Protein AF-A0A834X9W6-F1 (afdb_monomer_lite)

Sequence (59 aa):
MQAANYLNIKSLLDLTCKTVADMIRGKMPEEIRKTFNLKNDFTPEEEAEIRLQNQWAFQ

pLDDT: mean 87.11, std 6.16, range [58.62, 93.75]

Foldseek 3Di:
DVVCVVVVVVVVVVVVVVVVVVVVPPDDPVVNCVVVVHDPPDDPVRVVVVCVVCVVVVD

InterPro domains:
  IPR011333 SKP1/BTB/POZ domain superfamily [G3DSA:3.30.710.10] (1-59)
  IPR016072 SKP1 component, dimerisation [PF01466] (10-57)
  IPR016897 S-phase kinase-associated protein 1 [PTHR11165] (1-52)
  IPR036296 SKP1-like, dimerisation domain superfamily [SSF81382] (2-57)

Secondary structure (DSSP, 8-state):
-HHHHHTT-HHHHHHHHHHHHHHHTT--HHHHHHHTT----S-HHHHHHHHHHTGGGG-

Organism: NCBI:txid362788

Radius of gyration: 15.19 Å; chains: 1; bounding box: 38×20×36 Å

Structure (mmCIF, N/CA/C/O backbone):
data_AF-A0A834X9W6-F1
#
_entry.id   AF-A0A834X9W6-F1
#
loop_
_atom_site.group_PDB
_atom_site.id
_atom_site.type_symbol
_atom_site.label_atom_id
_atom_site.label_alt_id
_atom_site.label_comp_id
_atom_site.label_asym_id
_atom_site.label_entity_id
_atom_site.label_seq_id
_atom_site.pdbx_PDB_ins_code
_atom_site.Cartn_x
_atom_site.Cartn_y
_atom_site.Cartn_z
_atom_site.occupancy
_atom_site.B_iso_or_equiv
_atom_site.auth_seq_id
_atom_site.auth_comp_id
_atom_site.auth_asym_id
_atom_site.auth_atom_id
_atom_site.pdbx_PDB_model_num
ATOM 1 N N . MET A 1 1 ? 11.587 -5.840 -6.040 1.00 76.62 1 MET A N 1
ATOM 2 C CA . MET A 1 1 ? 11.611 -4.374 -6.251 1.00 76.62 1 MET A CA 1
ATOM 3 C C . MET A 1 1 ? 13.006 -3.786 -6.062 1.00 76.62 1 MET A C 1
ATOM 5 O O . MET A 1 1 ? 13.490 -3.145 -6.982 1.00 76.62 1 MET A O 1
ATOM 9 N N . GLN A 1 2 ? 13.687 -4.041 -4.933 1.00 83.50 2 GLN A N 1
ATOM 10 C CA . GLN A 1 2 ? 15.005 -3.449 -4.633 1.00 83.50 2 GLN A CA 1
ATOM 11 C C . GLN A 1 2 ? 16.070 -3.686 -5.718 1.00 83.50 2 GLN A C 1
ATOM 13 O O . GLN A 1 2 ? 16.746 -2.740 -6.101 1.00 83.50 2 GLN A O 1
ATOM 18 N N . ALA A 1 3 ? 16.158 -4.896 -6.283 1.00 87.12 3 ALA A N 1
ATOM 19 C CA . ALA A 1 3 ? 17.078 -5.184 -7.390 1.00 87.12 3 ALA A CA 1
ATOM 20 C C . ALA A 1 3 ? 16.772 -4.359 -8.656 1.00 87.12 3 ALA A C 1
ATOM 22 O O . ALA A 1 3 ? 17.681 -3.820 -9.274 1.00 87.12 3 ALA A O 1
ATOM 23 N N . ALA A 1 4 ? 15.493 -4.206 -9.015 1.00 87.38 4 ALA A N 1
ATOM 24 C CA . ALA A 1 4 ? 15.077 -3.414 -10.175 1.00 87.38 4 ALA A CA 1
ATOM 25 C C . ALA A 1 4 ? 15.372 -1.918 -9.990 1.00 87.38 4 ALA A C 1
ATOM 27 O O . ALA A 1 4 ? 15.820 -1.263 -10.927 1.00 87.38 4 ALA A O 1
ATOM 28 N N . ASN A 1 5 ? 15.165 -1.407 -8.771 1.00 85.75 5 ASN A N 1
ATOM 29 C CA . ASN A 1 5 ? 15.496 -0.032 -8.402 1.00 85.75 5 ASN A CA 1
ATOM 30 C C . ASN A 1 5 ? 17.013 0.209 -8.414 1.00 85.75 5 ASN A C 1
ATOM 32 O O . ASN A 1 5 ? 17.477 1.184 -8.991 1.00 85.75 5 ASN A O 1
ATOM 36 N N . TYR A 1 6 ? 17.792 -0.705 -7.829 1.00 89.69 6 TYR A N 1
ATOM 37 C CA . TYR A 1 6 ? 19.253 -0.617 -7.786 1.00 89.69 6 TYR A CA 1
ATOM 38 C C . TYR A 1 6 ? 19.887 -0.657 -9.184 1.00 89.69 6 TYR A C 1
ATOM 40 O O . TYR A 1 6 ? 20.794 0.113 -9.475 1.00 89.69 6 TYR A O 1
ATOM 48 N N . LEU A 1 7 ? 19.368 -1.510 -10.072 1.00 91.44 7 LEU A N 1
ATOM 49 C CA . LEU A 1 7 ? 19.809 -1.606 -11.468 1.00 91.44 7 LEU A CA 1
ATOM 50 C C . LEU A 1 7 ? 19.197 -0.518 -12.374 1.00 91.44 7 LEU A C 1
ATOM 52 O O . LEU A 1 7 ? 19.468 -0.503 -13.572 1.00 91.44 7 LEU A O 1
ATOM 56 N N . ASN A 1 8 ? 18.365 0.371 -11.818 1.00 89.44 8 ASN A N 1
ATOM 57 C CA . ASN A 1 8 ? 17.649 1.442 -12.515 1.00 89.44 8 ASN A CA 1
ATOM 58 C C . ASN A 1 8 ? 16.860 0.972 -13.758 1.00 89.44 8 ASN A C 1
ATOM 60 O O . ASN A 1 8 ? 16.780 1.659 -14.778 1.00 89.44 8 ASN A O 1
ATOM 64 N N . ILE A 1 9 ? 16.260 -0.221 -13.686 1.00 93.50 9 ILE A N 1
ATOM 65 C CA . ILE A 1 9 ? 15.451 -0.779 -14.775 1.00 93.50 9 ILE A CA 1
ATOM 66 C C . ILE A 1 9 ? 13.998 -0.366 -14.552 1.00 93.50 9 ILE A C 1
ATOM 68 O O . ILE A 1 9 ? 13.230 -1.063 -13.885 1.00 93.50 9 ILE A O 1
ATOM 72 N N . LYS A 1 10 ? 13.617 0.776 -15.131 1.00 90.00 10 LYS A N 1
ATOM 73 C CA . LYS A 1 10 ? 12.298 1.393 -14.928 1.00 90.00 10 LYS A CA 1
ATOM 74 C C . LYS A 1 10 ? 11.128 0.454 -15.247 1.00 90.00 10 LYS A C 1
ATOM 76 O O . LYS A 1 10 ? 10.220 0.330 -14.440 1.00 90.00 10 LYS A O 1
ATOM 81 N N . SER A 1 11 ? 11.181 -0.273 -16.363 1.00 92.81 11 SER A N 1
ATOM 82 C CA . SER A 1 11 ? 10.114 -1.209 -16.753 1.00 92.81 11 SER A CA 1
ATOM 83 C C . SER A 1 11 ? 9.928 -2.359 -15.758 1.00 92.81 11 SER A C 1
ATOM 85 O O . SER A 1 11 ? 8.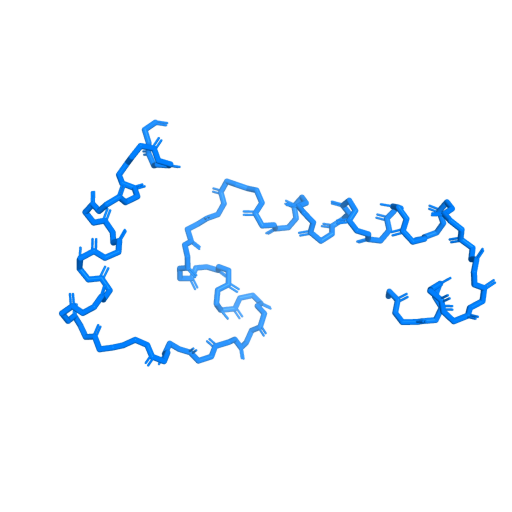801 -2.768 -15.482 1.00 92.81 11 SER A O 1
ATOM 87 N N . LEU A 1 12 ? 11.024 -2.868 -15.191 1.00 90.38 12 LEU A N 1
ATOM 88 C CA . LEU A 1 12 ? 10.983 -3.924 -14.184 1.00 90.38 12 LEU A CA 1
ATOM 89 C C . LEU A 1 12 ? 10.485 -3.380 -12.842 1.00 90.38 12 LEU A C 1
ATOM 91 O O . LEU A 1 12 ? 9.715 -4.052 -12.158 1.00 90.38 12 LEU A O 1
ATOM 95 N N . LEU A 1 13 ? 10.886 -2.159 -12.479 1.00 92.19 13 LEU A N 1
ATOM 96 C CA . LEU A 1 13 ? 10.358 -1.477 -11.304 1.00 92.19 13 LEU A CA 1
ATOM 97 C C . LEU A 1 13 ? 8.842 -1.298 -11.433 1.00 92.19 13 LEU A C 1
ATOM 99 O O . LEU A 1 13 ? 8.120 -1.797 -10.575 1.00 92.19 13 LEU A O 1
ATOM 103 N N . ASP A 1 14 ? 8.374 -0.712 -12.535 1.00 91.69 14 ASP A N 1
ATOM 104 C CA . ASP A 1 14 ? 6.956 -0.468 -12.816 1.00 91.69 14 ASP A CA 1
ATOM 105 C C . ASP A 1 14 ? 6.138 -1.766 -12.787 1.00 91.69 14 ASP A C 1
ATOM 107 O O . ASP A 1 14 ? 5.083 -1.823 -12.151 1.00 91.69 14 ASP A O 1
ATOM 111 N N . LEU A 1 15 ? 6.646 -2.840 -13.405 1.00 92.94 15 LEU A N 1
ATOM 112 C CA . LEU A 1 15 ? 5.994 -4.149 -13.380 1.00 92.94 15 LEU A CA 1
ATOM 113 C C . LEU A 1 15 ? 5.884 -4.693 -11.952 1.00 92.94 15 LEU A C 1
ATOM 115 O O . LEU A 1 15 ? 4.810 -5.121 -11.535 1.00 92.94 15 LEU A O 1
ATOM 119 N N . THR A 1 16 ? 6.974 -4.650 -11.182 1.00 91.44 16 THR A N 1
ATOM 120 C CA . THR A 1 16 ? 6.952 -5.143 -9.798 1.00 91.44 16 THR A CA 1
ATOM 121 C C . THR A 1 16 ? 6.070 -4.286 -8.884 1.00 91.44 16 THR A C 1
ATOM 123 O O . THR A 1 16 ? 5.362 -4.849 -8.052 1.00 91.44 16 THR A O 1
ATOM 126 N N . CYS A 1 17 ? 6.035 -2.960 -9.071 1.00 92.50 17 CYS A N 1
ATOM 127 C CA . CYS A 1 17 ? 5.110 -2.054 -8.386 1.00 92.50 17 CYS A CA 1
ATOM 128 C C . CYS A 1 17 ? 3.654 -2.404 -8.703 1.00 92.50 17 CYS A C 1
ATOM 130 O O . CYS A 1 17 ? 2.828 -2.486 -7.796 1.00 92.50 17 CYS A O 1
ATOM 132 N N . LYS A 1 18 ? 3.342 -2.639 -9.983 1.00 93.75 18 LYS A N 1
ATOM 133 C CA . LYS A 1 18 ? 1.990 -2.979 -10.428 1.00 93.75 18 LYS A CA 1
ATOM 134 C C . LYS A 1 18 ? 1.508 -4.284 -9.807 1.00 93.75 18 LYS A C 1
ATOM 136 O O . LYS A 1 18 ? 0.411 -4.310 -9.266 1.00 93.75 18 LYS A O 1
ATOM 141 N N . THR A 1 19 ? 2.336 -5.328 -9.805 1.00 92.50 19 THR A N 1
ATOM 142 C CA . THR A 1 19 ? 1.973 -6.608 -9.183 1.00 92.50 19 THR A CA 1
ATOM 143 C C . THR A 1 19 ? 1.669 -6.447 -7.694 1.00 92.50 19 THR A C 1
ATOM 145 O O . THR A 1 19 ? 0.675 -6.981 -7.213 1.00 92.50 19 THR A O 1
ATOM 148 N N . VAL A 1 20 ? 2.474 -5.669 -6.961 1.00 92.06 20 VAL A N 1
ATOM 149 C CA . VAL A 1 20 ? 2.214 -5.384 -5.539 1.00 92.06 20 VAL A CA 1
ATOM 150 C C . VAL A 1 20 ? 0.920 -4.583 -5.360 1.00 92.06 20 VAL A C 1
ATOM 152 O O . VAL A 1 20 ? 0.125 -4.903 -4.480 1.00 92.06 20 VAL A O 1
ATOM 155 N N . ALA A 1 21 ? 0.664 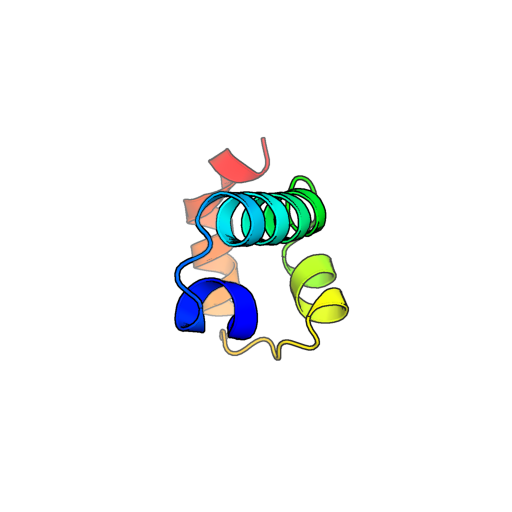-3.587 -6.211 1.00 91.75 21 ALA A N 1
ATOM 156 C CA . ALA A 1 21 ? -0.579 -2.821 -6.179 1.00 91.75 21 ALA A CA 1
ATOM 157 C C . ALA A 1 21 ? -1.808 -3.703 -6.463 1.00 91.75 21 ALA A C 1
ATOM 159 O O . ALA A 1 21 ? -2.822 -3.581 -5.778 1.00 91.75 21 ALA A O 1
ATOM 160 N N . ASP A 1 22 ? -1.709 -4.629 -7.417 1.00 92.62 22 ASP A N 1
ATOM 161 C CA . ASP A 1 22 ? -2.771 -5.584 -7.738 1.00 92.62 22 ASP A CA 1
ATOM 162 C C . ASP A 1 22 ? -3.005 -6.585 -6.589 1.00 92.62 22 ASP A C 1
ATOM 164 O O . ASP A 1 22 ? -4.137 -7.001 -6.361 1.00 92.62 22 ASP A O 1
ATOM 168 N N . MET A 1 23 ? -1.975 -6.917 -5.799 1.00 89.31 23 MET A N 1
ATOM 169 C CA . MET A 1 23 ? -2.125 -7.740 -4.588 1.00 89.31 23 MET A CA 1
ATOM 170 C C . MET A 1 23 ? -2.862 -7.029 -3.444 1.00 89.31 23 MET A C 1
ATOM 172 O O . MET A 1 23 ? -3.359 -7.718 -2.549 1.00 89.31 23 MET A O 1
ATOM 176 N N . ILE A 1 24 ? -2.890 -5.693 -3.450 1.00 90.44 24 ILE A N 1
ATOM 177 C CA . ILE A 1 24 ? -3.515 -4.840 -2.426 1.00 90.44 24 ILE A CA 1
ATOM 178 C C . ILE A 1 24 ? -4.921 -4.405 -2.859 1.00 90.44 24 ILE A C 1
ATOM 180 O O . ILE A 1 24 ? -5.820 -4.294 -2.027 1.00 90.44 24 ILE A O 1
ATOM 184 N N . ARG A 1 25 ? -5.125 -4.161 -4.158 1.00 87.44 25 ARG A N 1
ATOM 185 C CA . ARG A 1 25 ? -6.383 -3.646 -4.705 1.00 87.44 25 ARG A CA 1
ATOM 186 C C . ARG A 1 25 ? -7.562 -4.551 -4.332 1.00 87.44 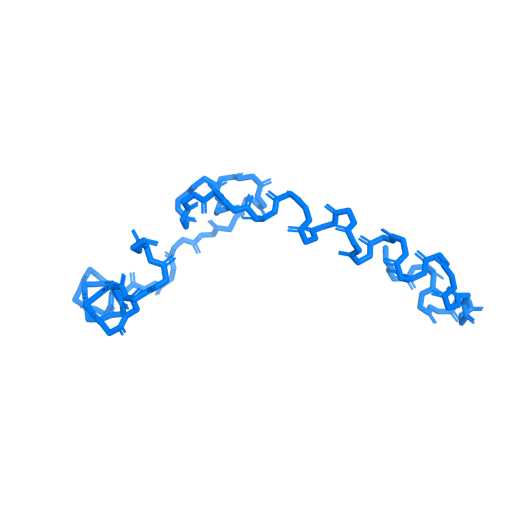25 ARG A C 1
ATOM 188 O O . ARG A 1 25 ? -7.555 -5.741 -4.627 1.00 87.44 25 ARG A O 1
ATOM 195 N N . GLY A 1 26 ? -8.592 -3.956 -3.731 1.00 84.50 26 GLY A N 1
ATOM 196 C CA . GLY A 1 26 ? -9.853 -4.630 -3.400 1.00 84.50 26 GLY A CA 1
ATOM 197 C C . GLY A 1 26 ? -9.797 -5.571 -2.194 1.00 84.50 26 GLY A C 1
ATOM 198 O O . GLY A 1 26 ? -10.811 -6.186 -1.880 1.00 84.50 26 GLY A O 1
ATOM 199 N N . LYS A 1 27 ? -8.650 -5.688 -1.513 1.00 87.50 27 LYS A N 1
ATOM 200 C CA . LYS A 1 27 ? -8.536 -6.457 -0.270 1.00 87.50 27 LYS A CA 1
ATOM 201 C C . LYS A 1 27 ? -8.826 -5.598 0.949 1.00 87.50 27 LYS A C 1
ATOM 203 O O . LYS A 1 27 ? -8.525 -4.404 0.968 1.00 87.50 27 LYS A O 1
ATOM 208 N N . MET A 1 28 ? -9.331 -6.233 2.000 1.00 86.88 28 MET A N 1
ATOM 209 C CA . MET A 1 28 ? -9.524 -5.562 3.281 1.00 86.88 28 MET A CA 1
ATOM 210 C C . MET A 1 28 ? -8.176 -5.322 3.986 1.00 86.88 28 MET A C 1
ATOM 212 O O . MET A 1 28 ? -7.244 -6.119 3.822 1.00 86.88 28 MET A O 1
ATOM 216 N N . PRO A 1 29 ? -8.053 -4.275 4.827 1.00 85.88 29 PRO A N 1
ATOM 217 C CA . PRO A 1 29 ? -6.824 -3.977 5.567 1.00 85.88 29 PRO A CA 1
ATOM 218 C C . PRO A 1 29 ? -6.280 -5.173 6.358 1.00 85.88 29 PRO A C 1
ATOM 220 O O . PRO A 1 29 ? -5.071 -5.393 6.401 1.00 85.88 29 PRO A O 1
ATOM 223 N N . GLU A 1 30 ? -7.160 -6.000 6.927 1.00 86.00 30 GLU A N 1
ATOM 224 C CA . GLU A 1 30 ? -6.756 -7.218 7.635 1.00 86.00 30 GLU A CA 1
ATOM 225 C C . GLU A 1 30 ? -6.142 -8.283 6.720 1.00 86.00 30 GLU A C 1
ATOM 227 O O . GLU A 1 30 ? -5.167 -8.939 7.092 1.00 86.00 30 GLU A O 1
ATOM 232 N N . GLU A 1 31 ? -6.681 -8.458 5.515 1.00 86.81 31 GLU A N 1
ATOM 233 C CA . GLU A 1 31 ? -6.163 -9.419 4.539 1.00 86.81 31 GLU A CA 1
ATOM 234 C C . GLU A 1 31 ? -4.812 -8.970 3.988 1.00 86.81 31 GLU A C 1
ATOM 236 O O . GLU A 1 31 ? -3.913 -9.794 3.804 1.00 86.81 31 GLU A O 1
ATOM 241 N N . ILE A 1 32 ? -4.643 -7.663 3.769 1.00 89.81 32 ILE A N 1
ATOM 242 C CA . ILE A 1 32 ? -3.365 -7.055 3.387 1.00 89.81 32 ILE A CA 1
ATOM 243 C C . ILE A 1 32 ? -2.342 -7.313 4.495 1.00 89.81 32 ILE A C 1
ATOM 245 O O . ILE A 1 32 ? -1.273 -7.861 4.224 1.00 89.81 32 ILE A O 1
ATOM 249 N N . ARG A 1 33 ? -2.687 -7.019 5.755 1.00 90.75 33 ARG A N 1
ATOM 250 C CA . ARG A 1 33 ? -1.802 -7.269 6.900 1.00 90.75 33 ARG A CA 1
ATOM 251 C C . ARG A 1 33 ? -1.386 -8.736 6.997 1.00 90.75 33 ARG A C 1
ATOM 253 O O . ARG A 1 33 ? -0.199 -9.008 7.131 1.00 90.75 33 ARG A O 1
ATOM 260 N N . LYS A 1 34 ? -2.315 -9.684 6.838 1.00 89.31 34 LYS A N 1
ATOM 261 C CA . LYS A 1 34 ? -1.993 -11.124 6.813 1.00 89.31 34 LYS A CA 1
ATOM 262 C C . LYS A 1 34 ? -1.090 -11.500 5.637 1.00 89.31 34 LYS A C 1
ATOM 264 O O . LYS A 1 34 ? -0.103 -12.200 5.831 1.00 89.31 34 LYS A O 1
ATOM 269 N N . THR A 1 35 ? -1.398 -11.015 4.433 1.00 88.56 35 THR A N 1
ATOM 270 C CA . THR A 1 35 ? -0.638 -11.328 3.207 1.00 88.56 35 THR A CA 1
ATOM 271 C C . THR A 1 35 ? 0.812 -10.849 3.302 1.00 88.56 35 THR A C 1
ATOM 273 O O . THR A 1 35 ? 1.723 -11.556 2.882 1.00 88.56 35 THR A O 1
ATOM 276 N N . PHE A 1 36 ? 1.031 -9.659 3.864 1.00 88.75 36 PHE A N 1
ATOM 277 C CA . PHE A 1 36 ? 2.358 -9.055 4.005 1.00 88.75 36 PHE A CA 1
ATOM 278 C C . PHE A 1 36 ? 3.004 -9.307 5.376 1.00 88.75 36 PHE A C 1
ATOM 280 O O . PHE A 1 36 ? 4.073 -8.767 5.650 1.00 88.75 36 PHE A O 1
ATOM 287 N N . ASN A 1 37 ? 2.378 -10.135 6.221 1.00 88.62 37 ASN A N 1
ATOM 288 C CA . ASN A 1 37 ? 2.815 -10.436 7.585 1.00 88.62 37 ASN A CA 1
ATOM 289 C C . ASN A 1 37 ? 3.094 -9.172 8.429 1.00 88.62 37 ASN A C 1
ATOM 291 O O . ASN A 1 37 ? 4.087 -9.084 9.152 1.00 88.62 37 ASN A O 1
ATOM 295 N N . LEU A 1 38 ? 2.221 -8.171 8.301 1.00 90.06 38 LEU A N 1
ATOM 296 C CA . LEU A 1 38 ? 2.287 -6.907 9.026 1.00 90.06 38 LEU A CA 1
ATOM 297 C C . LEU A 1 38 ? 1.503 -7.015 10.336 1.00 90.06 38 LEU A C 1
ATOM 299 O O . LEU A 1 38 ? 0.355 -7.466 10.359 1.00 90.06 38 LEU A O 1
ATOM 303 N N . LYS A 1 39 ? 2.112 -6.559 11.431 1.00 87.62 39 LYS A N 1
ATOM 304 C CA . LYS A 1 39 ? 1.441 -6.427 12.727 1.00 87.62 39 LYS A CA 1
ATOM 305 C C . LYS A 1 39 ? 0.518 -5.205 12.700 1.00 87.62 39 LYS A C 1
ATOM 307 O O . LYS A 1 39 ? 0.911 -4.169 12.178 1.00 87.62 39 LYS A O 1
ATOM 312 N N . ASN A 1 40 ? -0.682 -5.323 13.273 1.00 86.81 40 ASN A N 1
ATOM 313 C CA . ASN A 1 40 ? -1.507 -4.150 13.563 1.00 86.81 40 ASN A CA 1
ATOM 314 C C . ASN A 1 40 ? -0.865 -3.373 14.721 1.00 86.81 40 ASN A C 1
ATOM 316 O O . ASN A 1 40 ? -0.736 -3.904 15.826 1.00 86.81 40 ASN A O 1
ATOM 320 N N . ASP A 1 41 ? -0.405 -2.168 14.430 1.00 89.31 41 ASP A N 1
ATOM 321 C CA . ASP A 1 41 ? 0.252 -1.236 15.342 1.00 89.31 41 ASP A CA 1
ATOM 322 C C . ASP A 1 41 ? -0.686 -0.139 15.860 1.00 89.31 41 ASP A C 1
ATOM 324 O O . ASP A 1 41 ? -0.303 0.596 16.766 1.00 89.31 41 ASP A O 1
ATOM 328 N N . PHE A 1 42 ? -1.919 -0.079 15.353 1.00 86.69 42 PHE A N 1
ATOM 329 C CA . PHE A 1 42 ? -2.942 0.845 15.829 1.00 86.69 42 PHE A CA 1
ATOM 330 C C . PHE A 1 42 ? -3.622 0.333 17.096 1.00 86.69 42 PHE A C 1
ATOM 332 O O . PHE A 1 42 ? -3.903 -0.864 17.240 1.00 86.69 42 PHE A O 1
ATOM 339 N N . THR A 1 43 ? -3.953 1.260 17.991 1.00 89.94 43 THR A N 1
ATOM 340 C CA . THR A 1 43 ? -4.917 0.992 19.063 1.00 89.94 43 THR A CA 1
ATOM 341 C C . THR A 1 43 ? -6.328 0.796 18.483 1.00 89.94 43 THR A C 1
ATOM 343 O O . THR A 1 43 ? -6.617 1.280 17.383 1.00 89.94 43 THR A O 1
ATOM 346 N N . PRO A 1 44 ? -7.232 0.078 19.178 1.00 86.56 44 PRO A N 1
ATOM 347 C CA . PRO A 1 44 ? -8.611 -0.104 18.720 1.00 86.56 44 PRO A CA 1
ATOM 348 C C . PRO A 1 44 ? -9.338 1.219 18.435 1.00 86.56 44 PRO A C 1
ATOM 350 O O . PRO A 1 44 ? -10.107 1.301 17.476 1.00 86.56 44 PRO A O 1
ATOM 353 N N . GLU A 1 45 ? -9.070 2.249 19.239 1.00 87.06 45 GLU A N 1
ATOM 354 C CA . GLU A 1 45 ? -9.622 3.595 19.102 1.00 87.06 45 GLU A CA 1
ATOM 355 C C . GLU A 1 45 ? -9.117 4.291 17.830 1.00 87.06 45 GLU A C 1
ATOM 357 O O . GLU A 1 45 ? -9.926 4.764 17.030 1.00 87.06 45 GLU A O 1
ATOM 362 N N . GLU A 1 46 ? -7.802 4.287 17.591 1.00 87.56 46 GLU A N 1
ATOM 363 C CA . GLU A 1 46 ? -7.206 4.853 16.372 1.00 87.56 46 GLU A CA 1
ATOM 364 C C . GLU A 1 46 ? -7.687 4.112 15.119 1.00 87.56 46 GLU A C 1
ATOM 366 O O . GLU A 1 46 ? -8.018 4.732 14.110 1.00 87.56 46 GLU A O 1
ATOM 371 N N . GLU A 1 47 ? -7.783 2.780 15.167 1.00 85.62 47 GLU A N 1
ATOM 372 C CA . GLU A 1 47 ? -8.268 1.995 14.032 1.00 85.62 47 GLU A CA 1
ATOM 373 C C . GLU A 1 47 ? -9.751 2.273 13.735 1.00 85.62 47 GLU A C 1
ATOM 375 O O . GLU A 1 47 ? -10.163 2.272 12.572 1.00 85.62 47 GLU A O 1
ATOM 380 N N . ALA A 1 48 ? -10.570 2.514 14.763 1.00 85.56 48 ALA A N 1
ATOM 381 C CA . ALA A 1 48 ? -11.964 2.912 14.596 1.00 85.56 48 ALA A CA 1
ATOM 382 C C . ALA A 1 48 ? -12.085 4.310 13.968 1.00 85.56 48 ALA A C 1
ATOM 384 O O . ALA A 1 48 ? -12.874 4.487 13.038 1.00 85.56 48 ALA A O 1
ATOM 385 N N . GLU A 1 49 ? -11.275 5.274 14.411 1.00 88.19 49 GLU A N 1
ATOM 386 C CA . GLU A 1 49 ? -11.249 6.626 13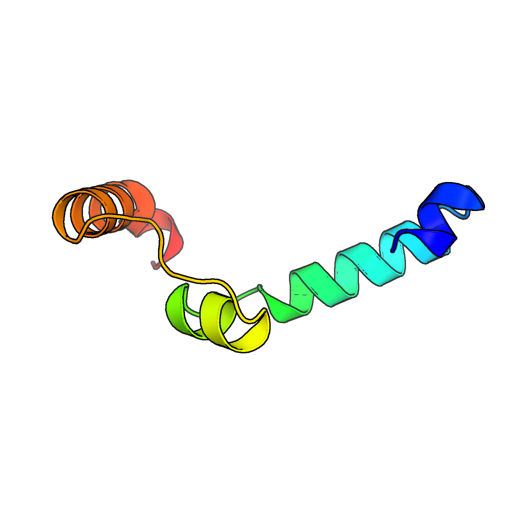.846 1.00 88.19 49 GLU A CA 1
ATOM 387 C C . GLU A 1 49 ? -10.760 6.625 12.391 1.00 88.19 49 GLU A C 1
ATOM 389 O O . GLU A 1 49 ? -11.402 7.209 11.517 1.00 88.19 49 GLU A O 1
ATOM 394 N N . ILE A 1 50 ? -9.691 5.883 12.087 1.00 86.50 50 ILE A N 1
ATOM 395 C CA . ILE A 1 50 ? -9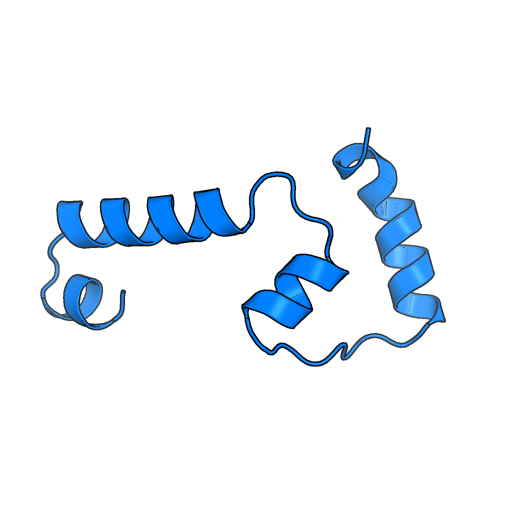.170 5.724 10.722 1.00 86.50 50 ILE A CA 1
ATOM 396 C C . ILE A 1 50 ? -10.203 5.041 9.821 1.00 86.50 50 ILE A C 1
ATOM 398 O O . ILE A 1 50 ? -10.376 5.457 8.673 1.00 86.50 50 ILE A O 1
ATOM 402 N N . ARG A 1 51 ? -10.916 4.017 10.314 1.00 85.69 51 ARG A N 1
ATOM 403 C CA . ARG A 1 51 ? -12.007 3.373 9.563 1.00 85.69 51 ARG A CA 1
ATOM 404 C C . ARG A 1 51 ? -13.165 4.330 9.307 1.00 85.69 51 ARG A C 1
ATOM 406 O O . ARG A 1 51 ? -13.704 4.299 8.207 1.00 85.69 51 ARG A O 1
ATOM 413 N N . LEU A 1 52 ? -13.519 5.177 10.276 1.00 87.00 52 LEU A N 1
ATOM 414 C CA . LEU A 1 52 ? -14.561 6.196 10.130 1.00 87.00 52 LEU A CA 1
ATOM 415 C C . LEU A 1 52 ? -14.166 7.259 9.093 1.00 87.00 52 LEU A C 1
ATOM 417 O O . LEU A 1 52 ? -14.947 7.557 8.193 1.00 87.00 52 LEU A O 1
ATOM 421 N N . GLN A 1 53 ? -12.942 7.788 9.172 1.00 87.00 53 GLN A N 1
ATOM 422 C CA . GLN A 1 53 ? -12.449 8.798 8.230 1.00 87.00 53 GLN A CA 1
ATOM 423 C C . GLN A 1 53 ? -12.288 8.253 6.806 1.00 87.00 53 GLN A C 1
ATOM 425 O O . GLN A 1 53 ? -12.520 8.975 5.838 1.00 87.00 53 GLN A O 1
ATOM 430 N N . ASN A 1 54 ? -11.921 6.977 6.663 1.00 85.94 54 ASN A N 1
ATOM 431 C CA . ASN A 1 54 ? -11.703 6.340 5.364 1.00 85.94 54 ASN A CA 1
ATOM 432 C C . ASN A 1 54 ? -12.899 5.517 4.868 1.00 85.94 54 ASN A C 1
ATOM 434 O O . ASN A 1 54 ? -12.730 4.694 3.972 1.00 85.94 54 ASN A O 1
ATOM 438 N N . GLN A 1 55 ? -14.113 5.744 5.389 1.00 80.56 55 GLN A N 1
ATOM 439 C CA . GLN A 1 55 ? -15.322 5.046 4.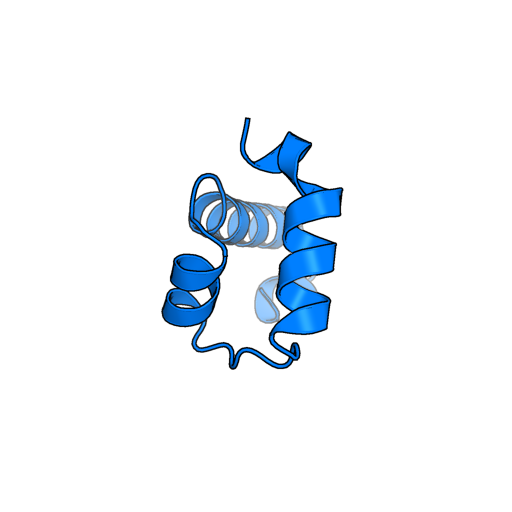921 1.00 80.56 55 GLN A CA 1
ATOM 440 C C . GLN A 1 55 ? -15.541 5.176 3.408 1.00 80.56 55 GLN A C 1
ATOM 442 O O . GLN A 1 55 ? -15.977 4.218 2.779 1.00 80.56 55 GLN A O 1
ATOM 447 N N . TRP A 1 56 ? -15.175 6.317 2.814 1.00 78.69 56 TRP A N 1
ATOM 448 C CA . TRP A 1 56 ? -15.250 6.565 1.368 1.00 78.69 56 TRP A CA 1
ATOM 449 C C . TRP A 1 56 ? -14.429 5.575 0.526 1.00 78.69 56 TRP A C 1
ATOM 451 O O . TRP A 1 56 ? -14.757 5.343 -0.631 1.00 78.69 56 TRP A O 1
ATOM 461 N N . ALA A 1 57 ? -13.369 4.984 1.086 1.00 69.81 57 ALA A N 1
ATOM 462 C CA . ALA A 1 57 ? -12.526 4.007 0.397 1.00 69.81 57 ALA A CA 1
ATOM 463 C C . ALA A 1 57 ? -13.112 2.581 0.423 1.00 69.81 57 ALA A C 1
ATOM 465 O O . ALA A 1 57 ? -12.583 1.690 -0.241 1.00 69.81 57 ALA A O 1
ATOM 466 N N . PHE A 1 58 ? -14.184 2.370 1.193 1.00 67.19 58 PHE A N 1
ATOM 467 C CA . PHE A 1 58 ? -14.892 1.097 1.340 1.00 67.19 58 PHE A CA 1
ATOM 468 C C . PHE A 1 58 ? -16.321 1.134 0.761 1.00 67.19 58 PHE A C 1
ATOM 470 O O . PHE A 1 58 ? -17.078 0.190 0.992 1.00 67.19 58 PHE A O 1
ATOM 477 N N . GLN A 1 59 ? -16.691 2.214 0.056 1.00 58.62 59 GLN A N 1
ATOM 478 C CA . GLN A 1 59 ? -17.973 2.369 -0.648 1.00 58.62 59 GLN A CA 1
ATOM 479 C C . GLN A 1 59 ? -17.945 1.795 -2.065 1.00 58.62 59 GLN A C 1
ATOM 481 O O . GLN A 1 59 ? -16.881 1.865 -2.721 1.00 58.62 59 GLN A O 1
#